Protein AF-A0A2D6F112-F1 (afdb_monomer)

Structure (mmCIF, N/CA/C/O backbone):
data_AF-A0A2D6F112-F1
#
_entry.id   AF-A0A2D6F112-F1
#
loop_
_atom_site.group_PDB
_atom_site.id
_atom_site.type_symbol
_atom_site.label_atom_id
_atom_site.label_alt_id
_atom_site.label_comp_id
_atom_site.label_asym_id
_atom_site.label_entity_id
_atom_site.label_seq_id
_atom_site.pdbx_PDB_ins_code
_atom_site.Cartn_x
_atom_site.Cartn_y
_atom_site.Cartn_z
_atom_site.occupancy
_atom_site.B_iso_or_equiv
_atom_site.auth_seq_id
_atom_site.auth_comp_id
_atom_site.auth_asym_id
_atom_site.auth_atom_id
_atom_site.pdbx_PDB_model_num
ATOM 1 N N . MET A 1 1 ? 5.437 4.652 17.358 1.00 50.47 1 MET A N 1
ATOM 2 C CA . MET A 1 1 ? 4.416 5.156 16.402 1.00 50.47 1 MET A CA 1
ATOM 3 C C . MET A 1 1 ? 3.363 4.075 16.177 1.00 50.47 1 MET A C 1
ATOM 5 O O . MET A 1 1 ? 3.748 2.920 16.075 1.00 50.47 1 MET A O 1
ATOM 9 N N . ARG A 1 2 ? 2.062 4.407 16.113 1.00 72.44 2 ARG A N 1
ATOM 10 C CA . ARG A 1 2 ? 1.000 3.438 15.764 1.00 72.44 2 ARG A CA 1
ATOM 11 C C . ARG A 1 2 ? 0.659 3.561 14.278 1.00 72.44 2 ARG A C 1
ATOM 13 O O . ARG A 1 2 ? 0.190 4.610 13.848 1.00 72.44 2 ARG A O 1
ATOM 20 N N . ILE A 1 3 ? 0.907 2.501 13.514 1.00 77.44 3 ILE A N 1
ATOM 21 C CA . ILE A 1 3 ? 0.387 2.342 12.151 1.00 77.44 3 ILE A CA 1
ATOM 22 C C . ILE A 1 3 ? -1.095 1.972 12.266 1.00 77.44 3 ILE A C 1
ATOM 24 O O . ILE A 1 3 ? -1.471 1.132 13.086 1.00 77.44 3 ILE A O 1
ATOM 28 N N . SER A 1 4 ? -1.954 2.627 11.483 1.00 86.00 4 SER A N 1
ATOM 29 C CA . SER A 1 4 ? -3.377 2.273 11.440 1.00 86.00 4 SER A CA 1
ATOM 30 C C . SER A 1 4 ? -3.578 0.941 10.716 1.00 86.00 4 SER A C 1
ATOM 32 O O . SER A 1 4 ? -2.868 0.647 9.759 1.00 86.00 4 SER A O 1
ATOM 34 N N . LYS A 1 5 ? -4.607 0.167 11.088 1.00 87.00 5 LYS A N 1
ATOM 35 C CA . LYS A 1 5 ? -4.964 -1.080 10.382 1.00 87.00 5 LYS A CA 1
ATOM 36 C C . LYS A 1 5 ? -5.130 -0.876 8.869 1.00 87.00 5 LYS A C 1
ATOM 38 O O . LYS A 1 5 ? -4.755 -1.748 8.098 1.00 87.00 5 LYS A O 1
ATOM 43 N N . LYS A 1 6 ? -5.642 0.286 8.439 1.00 88.38 6 LYS A N 1
ATOM 44 C CA . LYS A 1 6 ? -5.776 0.624 7.009 1.00 88.38 6 LYS A CA 1
ATOM 45 C C . LYS A 1 6 ? -4.425 0.834 6.322 1.00 88.38 6 LYS A C 1
ATOM 47 O O . LYS A 1 6 ? -4.227 0.358 5.216 1.00 88.38 6 LYS A O 1
ATOM 52 N N . GLN A 1 7 ? -3.499 1.514 6.992 1.00 88.81 7 GLN A N 1
ATOM 53 C CA . GLN A 1 7 ? -2.142 1.721 6.484 1.00 88.81 7 GLN A CA 1
ATOM 54 C C . GLN A 1 7 ? -1.395 0.395 6.356 1.00 88.81 7 GLN A C 1
ATOM 56 O O . GLN A 1 7 ? -0.771 0.154 5.333 1.00 88.81 7 GLN A O 1
ATOM 61 N N . LEU A 1 8 ? -1.517 -0.474 7.364 1.00 90.00 8 LEU A N 1
ATOM 62 C CA . LEU A 1 8 ? -0.935 -1.813 7.330 1.00 90.00 8 LEU A CA 1
ATOM 63 C C . LEU A 1 8 ? -1.484 -2.621 6.147 1.00 90.00 8 LEU A C 1
ATOM 65 O O . LEU A 1 8 ? -0.709 -3.154 5.366 1.00 90.00 8 LEU A O 1
ATOM 69 N N . LYS A 1 9 ? -2.810 -2.611 5.955 1.00 91.00 9 LYS A N 1
ATOM 70 C CA . LYS A 1 9 ? -3.471 -3.297 4.836 1.00 91.00 9 LYS A CA 1
ATOM 71 C C . LYS A 1 9 ? -2.956 -2.822 3.473 1.00 91.00 9 LYS A C 1
ATOM 73 O O . LYS A 1 9 ? -2.771 -3.647 2.587 1.00 91.00 9 LYS A O 1
ATOM 78 N N . LEU A 1 10 ? -2.729 -1.516 3.301 1.00 89.81 10 LEU A N 1
ATOM 79 C CA . LEU A 1 10 ? -2.160 -0.978 2.064 1.00 89.81 10 LEU A CA 1
ATOM 80 C C . LEU A 1 10 ? -0.725 -1.470 1.847 1.00 89.81 10 LEU A C 1
ATOM 82 O O . LEU A 1 10 ? -0.409 -1.915 0.753 1.00 89.81 10 LEU A O 1
ATOM 86 N N . ILE A 1 11 ? 0.118 -1.432 2.883 1.00 89.06 11 ILE A N 1
ATOM 87 C CA . ILE A 1 11 ? 1.501 -1.930 2.803 1.00 89.06 11 ILE A CA 1
ATOM 88 C C . ILE A 1 11 ? 1.507 -3.414 2.420 1.00 89.06 11 ILE A C 1
ATOM 90 O O . ILE A 1 11 ? 2.172 -3.786 1.461 1.00 89.06 11 ILE A O 1
ATOM 94 N N . GLU A 1 12 ? 0.696 -4.240 3.088 1.00 89.56 12 GLU A N 1
ATOM 95 C CA . GLU A 1 12 ? 0.585 -5.672 2.783 1.00 89.56 12 GLU A CA 1
ATOM 96 C C . GLU A 1 12 ? 0.077 -5.940 1.356 1.00 89.56 12 GLU A C 1
ATOM 98 O O . GLU A 1 12 ? 0.503 -6.903 0.719 1.00 89.56 12 GLU A O 1
ATOM 103 N N . LEU A 1 13 ? -0.843 -5.113 0.844 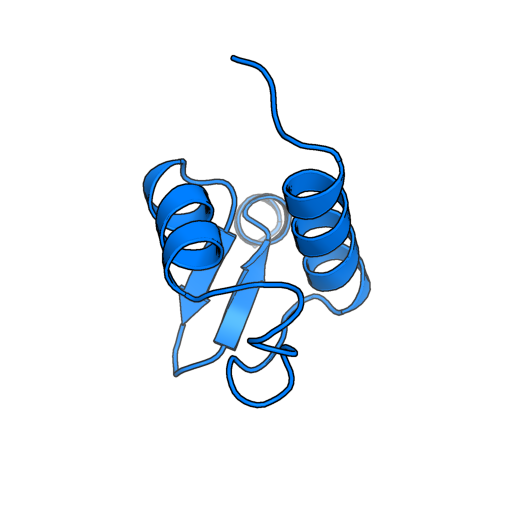1.00 89.81 13 LEU A N 1
ATOM 104 C CA . LEU A 1 13 ? -1.317 -5.205 -0.540 1.00 89.81 13 LEU A CA 1
ATOM 105 C C . LEU A 1 13 ? -0.185 -4.919 -1.529 1.00 89.81 13 LEU A C 1
ATOM 107 O O . LEU A 1 13 ? 0.026 -5.704 -2.450 1.00 89.81 13 LEU A O 1
ATOM 111 N N . VAL A 1 14 ? 0.566 -3.839 -1.308 1.00 89.62 14 VAL A N 1
ATOM 112 C CA . VAL A 1 14 ? 1.712 -3.474 -2.150 1.00 89.62 14 VAL A CA 1
ATOM 113 C C . VAL A 1 14 ? 2.804 -4.544 -2.079 1.00 89.62 14 VAL A C 1
ATOM 115 O O . VAL A 1 14 ? 3.339 -4.924 -3.114 1.00 89.62 14 VAL A O 1
ATOM 118 N N . GLU A 1 15 ? 3.086 -5.102 -0.897 1.00 88.00 15 GLU A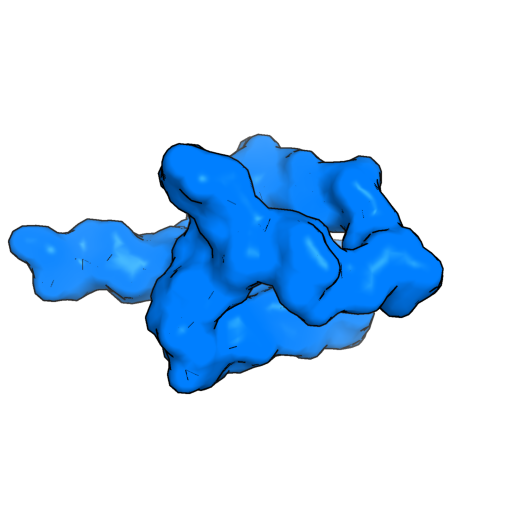 N 1
ATOM 119 C CA . GLU A 1 15 ? 4.046 -6.204 -0.739 1.00 88.00 15 GLU A CA 1
ATOM 120 C C . GLU A 1 15 ? 3.634 -7.464 -1.505 1.00 88.00 15 GLU A C 1
ATOM 122 O O . GLU A 1 15 ? 4.475 -8.094 -2.143 1.00 88.00 15 GLU A O 1
ATOM 127 N N . LYS A 1 16 ? 2.347 -7.829 -1.488 1.00 88.00 16 LYS A N 1
ATOM 128 C CA . LYS A 1 16 ? 1.848 -9.002 -2.227 1.00 88.00 16 LYS A CA 1
ATOM 129 C C . LYS A 1 16 ? 1.860 -8.803 -3.739 1.00 88.00 16 LYS A C 1
ATOM 131 O O . LYS A 1 16 ? 2.068 -9.769 -4.469 1.00 88.00 16 LYS A O 1
ATOM 136 N N . CYS A 1 17 ? 1.627 -7.579 -4.200 1.00 85.31 17 CYS A N 1
ATOM 137 C CA . CYS A 1 17 ? 1.620 -7.235 -5.620 1.00 85.31 17 CYS A CA 1
ATOM 138 C C . CYS A 1 17 ? 3.015 -6.865 -6.160 1.00 85.31 17 CYS A C 1
ATOM 140 O O . CYS A 1 17 ? 3.172 -6.743 -7.371 1.00 85.31 17 CYS A O 1
ATOM 142 N N . ASN A 1 18 ? 4.035 -6.741 -5.299 1.00 80.75 18 ASN A N 1
ATOM 143 C CA . ASN A 1 18 ? 5.359 -6.137 -5.542 1.00 80.75 18 ASN A CA 1
ATOM 144 C C . ASN A 1 18 ? 5.312 -4.630 -5.8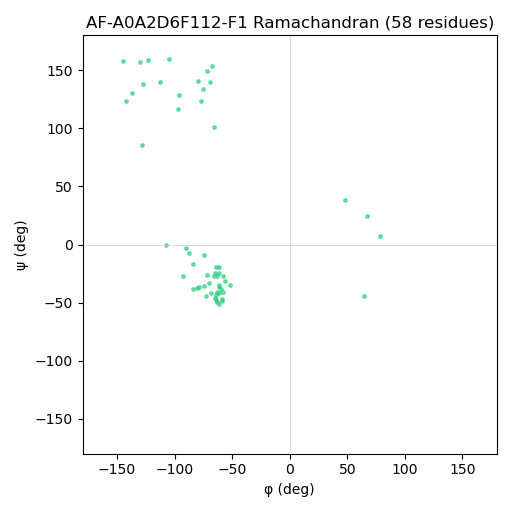41 1.00 80.75 18 ASN A C 1
ATOM 146 O O . ASN A 1 18 ? 6.097 -3.863 -5.285 1.00 80.75 18 ASN A O 1
ATOM 150 N N . TYR A 1 19 ? 4.377 -4.210 -6.689 1.00 85.81 19 TYR A N 1
ATOM 151 C CA . TYR A 1 19 ? 4.043 -2.823 -6.976 1.00 85.81 19 TYR A CA 1
ATOM 152 C C . TYR A 1 19 ? 2.535 -2.693 -7.224 1.00 85.81 19 TYR A C 1
ATOM 154 O O . TYR A 1 19 ? 1.857 -3.667 -7.546 1.00 85.81 19 TYR A O 1
ATOM 162 N N . LEU A 1 20 ? 2.002 -1.487 -7.059 1.00 89.38 20 LEU A N 1
ATOM 163 C CA . LEU A 1 20 ? 0.604 -1.152 -7.332 1.00 89.38 20 LEU A CA 1
ATOM 164 C C . LEU A 1 20 ? 0.546 0.183 -8.058 1.00 89.38 20 LEU A C 1
ATOM 166 O O . LEU A 1 20 ? 1.125 1.158 -7.584 1.00 89.38 20 LEU A O 1
ATOM 170 N N . LEU A 1 21 ? -0.178 0.261 -9.172 1.00 89.56 21 LEU A N 1
ATOM 171 C CA . LEU A 1 21 ? -0.378 1.544 -9.840 1.00 89.56 21 LEU A CA 1
ATOM 172 C C . LEU A 1 21 ? -1.283 2.441 -8.992 1.00 89.56 21 LEU A C 1
ATOM 174 O O . LEU A 1 21 ? -2.294 1.993 -8.449 1.00 89.56 21 LEU A O 1
ATOM 178 N N . LEU A 1 22 ? -0.974 3.737 -8.916 1.00 87.25 22 LEU A N 1
ATOM 179 C CA . LEU A 1 22 ? -1.813 4.700 -8.192 1.00 87.25 22 LEU A CA 1
ATOM 180 C C . LEU A 1 22 ? -3.249 4.745 -8.732 1.00 87.25 22 LEU A C 1
ATOM 182 O O . LEU A 1 22 ? -4.163 5.065 -7.975 1.00 87.25 22 LEU A O 1
ATOM 186 N N . SER A 1 23 ? -3.443 4.415 -10.011 1.00 87.94 23 SER A N 1
ATOM 187 C CA . SER A 1 23 ? -4.745 4.288 -10.674 1.00 87.94 23 SER A CA 1
ATOM 188 C C . SER A 1 23 ? -5.540 3.051 -10.240 1.00 87.94 23 SER A C 1
ATOM 190 O O . SER A 1 23 ? -6.767 3.081 -10.286 1.00 87.94 23 SER A O 1
ATOM 192 N N . GLU A 1 24 ? -4.873 1.984 -9.796 1.00 87.50 24 GLU A N 1
ATOM 193 C CA . GLU A 1 24 ? -5.513 0.755 -9.302 1.00 87.50 24 GLU A CA 1
ATOM 194 C C . GLU A 1 24 ? -5.916 0.862 -7.828 1.00 87.50 24 GLU A C 1
ATOM 196 O O . GLU A 1 24 ? -6.746 0.099 -7.327 1.00 87.50 24 GLU A O 1
ATOM 201 N N . ILE A 1 25 ? -5.353 1.835 -7.114 1.00 89.00 25 ILE A N 1
ATOM 202 C CA . ILE A 1 25 ? -5.656 2.060 -5.708 1.00 89.00 25 ILE A CA 1
ATOM 203 C C . ILE A 1 25 ? -6.999 2.765 -5.582 1.00 89.00 25 ILE A C 1
ATOM 205 O O . ILE A 1 25 ? -7.199 3.885 -6.054 1.00 89.00 25 ILE A O 1
ATOM 209 N N . ASN A 1 26 ? -7.910 2.142 -4.838 1.00 89.81 26 ASN A N 1
ATOM 210 C CA . ASN A 1 26 ? -9.170 2.768 -4.474 1.00 89.81 26 ASN A CA 1
ATOM 211 C C . ASN A 1 26 ? -8.925 3.976 -3.550 1.00 89.81 26 ASN A C 1
ATOM 213 O O . ASN A 1 26 ? -8.759 3.820 -2.339 1.00 89.81 26 ASN A O 1
ATOM 217 N N . LYS A 1 27 ? -8.971 5.186 -4.118 1.00 87.88 27 LYS A N 1
ATOM 218 C CA . LYS A 1 27 ? -8.743 6.454 -3.405 1.00 87.88 27 LYS A CA 1
ATOM 219 C C . LYS A 1 27 ? -9.784 6.766 -2.323 1.00 87.88 27 LYS A C 1
ATOM 221 O O . LYS A 1 27 ? -9.496 7.554 -1.426 1.00 87.88 27 LYS A O 1
ATOM 226 N N . GLN A 1 28 ? -10.967 6.140 -2.360 1.00 88.94 28 GLN A N 1
ATOM 227 C CA . GLN A 1 28 ? -11.949 6.264 -1.273 1.00 88.94 28 GLN A CA 1
ATOM 228 C C . GLN A 1 28 ? -11.529 5.457 -0.036 1.00 88.94 28 GLN A C 1
ATOM 230 O O . GLN A 1 28 ? -11.759 5.888 1.094 1.00 88.94 28 GLN A O 1
ATOM 235 N N . GLU A 1 29 ? -10.900 4.290 -0.230 1.00 88.25 29 GLU A N 1
ATOM 236 C CA . GLU A 1 29 ? -10.393 3.458 0.872 1.00 88.25 29 GLU A CA 1
ATOM 237 C C . GLU A 1 29 ? -8.999 3.919 1.338 1.00 88.25 29 GLU A C 1
ATOM 239 O O . GLU A 1 29 ? -8.732 3.963 2.546 1.00 88.25 29 GLU A O 1
ATOM 244 N N . PHE A 1 30 ? -8.150 4.318 0.386 1.00 90.75 30 PHE A N 1
ATOM 245 C CA . PHE A 1 30 ? -6.759 4.728 0.573 1.00 90.75 30 PHE A CA 1
ATOM 246 C C . PHE A 1 30 ? -6.506 6.099 -0.080 1.00 90.75 30 PHE A C 1
ATOM 248 O O . PHE A 1 30 ? -6.068 6.170 -1.230 1.00 90.75 30 PHE A O 1
ATOM 255 N N . PRO A 1 31 ? -6.786 7.206 0.626 1.00 91.31 31 PRO A N 1
ATOM 256 C CA . PRO A 1 31 ? -6.604 8.546 0.074 1.00 91.31 31 PRO A CA 1
ATOM 257 C C . PRO A 1 31 ? -5.122 8.869 -0.148 1.00 91.31 31 PRO A C 1
ATOM 259 O O . PRO A 1 31 ? -4.261 8.389 0.595 1.00 91.31 31 PRO A O 1
ATOM 262 N N . ASP A 1 32 ? -4.821 9.759 -1.097 1.00 89.25 32 ASP A N 1
ATOM 263 C CA . ASP A 1 32 ? -3.444 10.169 -1.419 1.00 89.25 32 ASP A CA 1
ATOM 264 C C . ASP A 1 32 ? -2.684 10.719 -0.208 1.00 89.25 32 ASP A C 1
ATOM 266 O O . ASP A 1 32 ? -1.488 10.491 -0.066 1.00 89.25 32 ASP A O 1
ATOM 270 N N . SER A 1 33 ? -3.376 11.366 0.734 1.00 90.94 33 SER A N 1
ATOM 271 C CA . SER A 1 33 ? -2.773 11.821 1.992 1.00 90.94 33 SER A CA 1
ATOM 272 C C . SER A 1 33 ? -2.220 10.670 2.840 1.00 90.94 33 SER A C 1
ATOM 274 O O . SER A 1 33 ? -1.185 10.823 3.486 1.00 90.94 33 SER A O 1
ATOM 276 N N . MET A 1 34 ? -2.871 9.501 2.825 1.00 90.81 34 M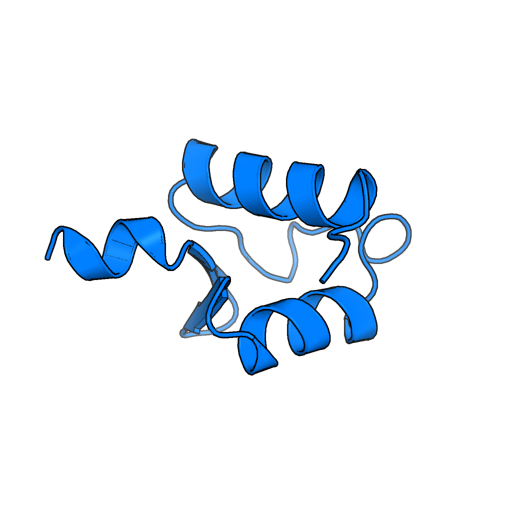ET A N 1
ATOM 277 C CA . MET A 1 34 ? -2.393 8.301 3.511 1.00 90.81 34 MET A CA 1
ATOM 278 C C . MET A 1 34 ? -1.192 7.698 2.785 1.00 90.81 34 MET A C 1
ATOM 280 O O . MET A 1 34 ? -0.224 7.333 3.450 1.00 90.81 34 MET A O 1
ATOM 284 N N . ILE A 1 35 ? -1.256 7.613 1.455 1.00 89.94 35 ILE A N 1
ATOM 285 C CA . ILE A 1 35 ? -0.173 7.087 0.614 1.00 89.94 35 ILE A CA 1
ATOM 286 C C . ILE A 1 35 ? 1.078 7.956 0.796 1.00 89.94 35 ILE A C 1
ATOM 288 O O . ILE A 1 35 ? 2.123 7.455 1.202 1.00 89.94 35 ILE A O 1
ATOM 292 N N . ASN A 1 36 ? 0.937 9.275 0.665 1.00 90.50 36 ASN A N 1
ATOM 293 C CA . ASN A 1 36 ? 2.012 10.237 0.904 1.00 90.50 36 ASN A CA 1
ATOM 294 C C . ASN A 1 36 ? 2.549 10.171 2.334 1.00 90.50 36 ASN A C 1
ATOM 296 O O . ASN A 1 36 ? 3.753 10.282 2.545 1.00 90.50 36 ASN A O 1
ATOM 300 N N . ALA A 1 37 ? 1.694 9.962 3.339 1.00 90.94 37 ALA A N 1
ATOM 301 C CA . ALA A 1 37 ? 2.157 9.790 4.713 1.00 90.94 37 ALA A CA 1
ATOM 302 C C . ALA A 1 37 ? 2.976 8.505 4.909 1.00 90.9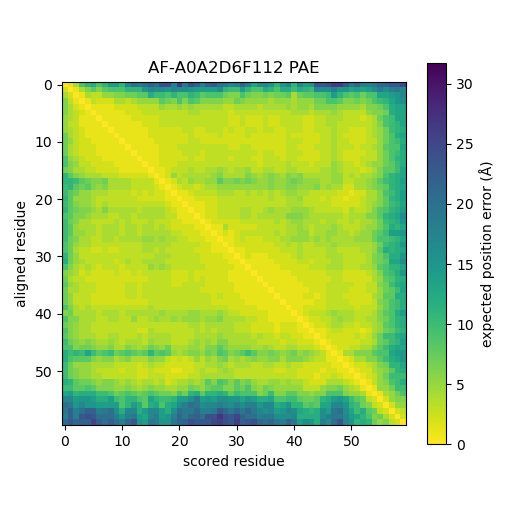4 37 ALA A C 1
ATOM 304 O O . ALA A 1 37 ? 3.794 8.456 5.824 1.00 90.94 37 ALA A O 1
ATOM 305 N N . LEU A 1 38 ? 2.750 7.464 4.106 1.00 90.00 38 LEU A N 1
ATOM 306 C CA . LEU A 1 38 ? 3.546 6.236 4.121 1.00 90.00 38 LEU A CA 1
ATOM 307 C C . LEU A 1 38 ? 4.853 6.396 3.341 1.00 90.00 38 LEU A C 1
ATOM 309 O O . LEU A 1 38 ? 5.887 5.931 3.818 1.00 90.00 38 LEU A O 1
ATOM 313 N N . ILE A 1 39 ? 4.823 7.124 2.222 1.00 89.56 39 ILE A N 1
ATOM 314 C CA . ILE A 1 39 ? 6.018 7.469 1.444 1.00 89.56 39 ILE A CA 1
ATOM 315 C C . ILE A 1 39 ? 6.973 8.333 2.269 1.00 89.56 39 ILE A C 1
ATOM 317 O O . ILE A 1 39 ? 8.135 7.986 2.443 1.00 89.56 39 ILE A O 1
ATOM 321 N N . ASN A 1 40 ? 6.470 9.396 2.903 1.00 89.75 40 ASN A N 1
ATOM 322 C CA . ASN A 1 40 ? 7.275 10.256 3.783 1.00 89.75 40 ASN A CA 1
ATOM 323 C C . ASN A 1 40 ? 7.858 9.516 5.000 1.00 89.75 40 ASN A C 1
ATOM 325 O O . ASN A 1 40 ? 8.790 10.001 5.635 1.00 89.75 40 ASN A O 1
ATOM 329 N N . LYS A 1 41 ? 7.299 8.355 5.356 1.00 87.75 41 LYS A N 1
ATOM 330 C CA . LYS A 1 41 ? 7.817 7.492 6.425 1.00 87.75 41 LYS A CA 1
ATOM 331 C C . LYS A 1 41 ? 8.830 6.460 5.927 1.00 87.75 41 LYS A C 1
ATOM 333 O O . LYS A 1 41 ? 9.326 5.699 6.753 1.00 87.75 41 LYS A O 1
ATOM 338 N N . GLY A 1 42 ? 9.096 6.401 4.622 1.00 86.31 42 GLY A N 1
ATOM 339 C CA . GLY A 1 42 ? 9.959 5.395 4.004 1.00 86.31 42 GLY A CA 1
ATOM 340 C C . GLY A 1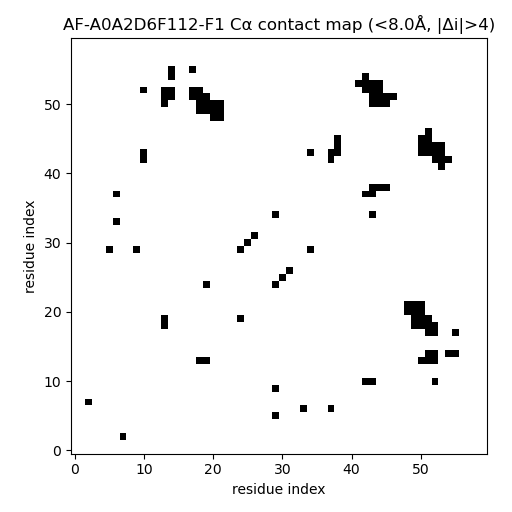 42 ? 9.383 3.980 4.060 1.00 86.31 42 GLY A C 1
ATOM 341 O O . GLY A 1 42 ? 10.141 3.020 4.086 1.00 86.31 42 GLY A O 1
ATOM 342 N N . LEU A 1 43 ? 8.055 3.836 4.160 1.00 88.31 43 LEU A N 1
ATOM 343 C CA . LEU A 1 43 ? 7.382 2.527 4.143 1.00 88.31 43 LEU A CA 1
ATOM 344 C C . LEU A 1 43 ? 6.945 2.125 2.732 1.00 88.31 43 LEU A C 1
ATOM 346 O O . LEU A 1 43 ? 6.819 0.939 2.434 1.00 88.31 43 LEU A O 1
ATOM 350 N N . LEU A 1 44 ? 6.694 3.122 1.887 1.00 89.75 44 LEU A N 1
ATOM 351 C CA . LEU A 1 44 ? 6.365 2.966 0.480 1.00 89.75 44 LEU A CA 1
ATOM 352 C C . LEU A 1 44 ? 7.257 3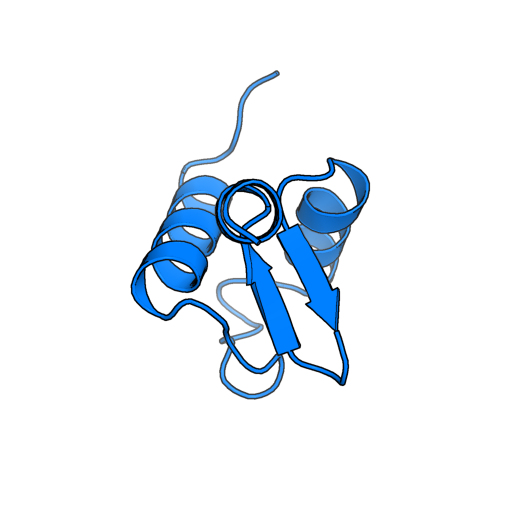.894 -0.342 1.00 89.75 44 LEU A C 1
ATOM 354 O O . LEU A 1 44 ? 7.710 4.922 0.160 1.00 89.75 44 LEU A O 1
ATOM 358 N N . PHE A 1 45 ? 7.436 3.563 -1.609 1.00 88.94 45 PHE A N 1
ATOM 359 C CA . PHE A 1 45 ? 8.156 4.381 -2.574 1.00 88.94 45 PHE A CA 1
ATOM 360 C C . PHE A 1 45 ? 7.286 4.596 -3.796 1.00 88.94 45 PHE A C 1
ATOM 362 O O . PHE A 1 45 ? 6.616 3.667 -4.234 1.00 88.94 45 PHE A O 1
ATOM 369 N N . GLU A 1 46 ? 7.269 5.815 -4.321 1.00 87.81 46 GLU A N 1
ATOM 370 C CA . GLU A 1 46 ? 6.580 6.126 -5.570 1.00 87.81 46 GLU A CA 1
ATOM 371 C C . GLU A 1 46 ? 7.585 6.088 -6.723 1.00 87.81 46 GLU A C 1
ATOM 373 O O . GLU A 1 46 ? 8.636 6.727 -6.656 1.00 87.81 46 GLU A O 1
ATOM 378 N N . HIS A 1 47 ? 7.265 5.342 -7.777 1.00 82.44 47 HIS A N 1
ATOM 379 C CA . HIS A 1 47 ? 8.070 5.254 -8.989 1.00 82.44 47 HIS A CA 1
ATOM 380 C C . HIS A 1 47 ? 7.160 5.177 -10.215 1.00 82.44 47 HIS A C 1
ATOM 382 O O . HIS A 1 47 ? 6.299 4.304 -10.285 1.00 82.44 47 HIS A O 1
ATOM 388 N N . GLU A 1 48 ? 7.324 6.104 -11.163 1.00 81.62 48 GLU A N 1
ATOM 389 C CA . GLU A 1 48 ? 6.573 6.144 -12.434 1.00 81.62 48 GLU A CA 1
ATOM 390 C C . GLU A 1 48 ? 5.041 5.988 -12.288 1.00 81.62 48 GLU A C 1
ATOM 392 O O . GLU A 1 48 ? 4.373 5.343 -13.093 1.00 81.62 48 GLU A O 1
ATOM 397 N N . GLY A 1 49 ? 4.452 6.582 -11.243 1.00 83.62 49 GLY A N 1
ATOM 398 C CA . GLY A 1 49 ? 3.006 6.499 -10.988 1.00 83.62 49 GLY A CA 1
ATOM 399 C C . GLY A 1 49 ? 2.537 5.179 -10.359 1.00 83.62 49 GLY A C 1
ATOM 400 O O . GLY A 1 49 ? 1.331 4.967 -10.197 1.00 83.62 49 GLY A O 1
ATOM 401 N N . ALA A 1 50 ? 3.468 4.310 -9.971 1.00 88.38 50 ALA A N 1
ATOM 402 C CA . ALA A 1 50 ? 3.249 3.157 -9.112 1.00 88.38 50 ALA A CA 1
ATOM 403 C C . ALA A 1 50 ? 3.781 3.418 -7.700 1.00 88.38 50 ALA A C 1
ATOM 405 O O 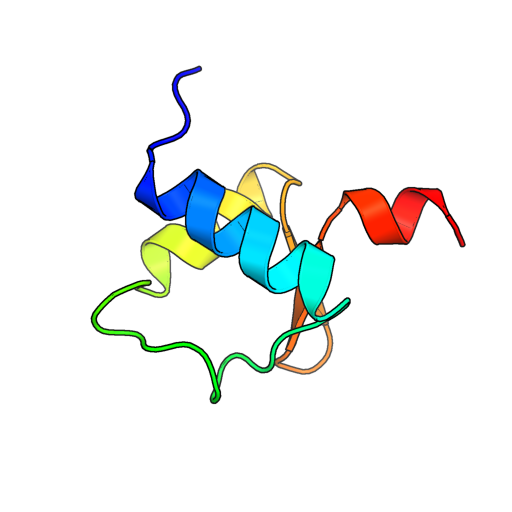. ALA A 1 50 ? 4.642 4.269 -7.488 1.00 88.38 50 ALA A O 1
ATOM 406 N N . ILE A 1 51 ? 3.292 2.644 -6.738 1.00 90.62 51 ILE A N 1
ATOM 407 C CA . ILE A 1 51 ? 3.878 2.529 -5.410 1.00 90.62 51 ILE A CA 1
ATOM 408 C C . ILE A 1 51 ? 4.443 1.128 -5.198 1.00 90.62 51 ILE A C 1
ATOM 410 O O . ILE A 1 51 ? 3.827 0.133 -5.581 1.00 90.62 51 ILE A O 1
ATOM 414 N N . ALA A 1 52 ? 5.597 1.055 -4.553 1.00 89.31 52 ALA A N 1
ATOM 415 C CA . ALA A 1 52 ? 6.258 -0.175 -4.148 1.00 89.31 52 ALA A CA 1
ATOM 416 C C . ALA A 1 52 ? 6.503 -0.174 -2.635 1.00 89.31 52 ALA A C 1
ATOM 418 O O . ALA A 1 52 ? 6.497 0.871 -1.981 1.00 89.31 52 ALA A O 1
ATOM 419 N N . SER A 1 53 ? 6.685 -1.365 -2.068 1.00 85.12 53 SER A N 1
ATOM 420 C CA . SER A 1 53 ? 7.029 -1.536 -0.657 1.00 85.12 53 SER A CA 1
ATOM 421 C C . SER A 1 53 ? 8.518 -1.300 -0.440 1.00 85.12 53 SER A C 1
ATOM 423 O O . SER A 1 53 ? 9.346 -1.776 -1.218 1.00 85.12 53 SER A O 1
ATOM 425 N N . ALA A 1 54 ? 8.868 -0.648 0.670 1.00 74.25 54 ALA A N 1
ATOM 426 C CA . ALA A 1 54 ? 10.261 -0.461 1.051 1.00 74.25 54 ALA A CA 1
ATOM 427 C C . ALA A 1 54 ? 11.027 -1.764 1.308 1.00 74.25 54 ALA A C 1
ATOM 429 O O . ALA A 1 54 ? 12.244 -1.821 1.148 1.00 74.25 54 ALA A O 1
ATOM 430 N N . THR A 1 55 ? 10.318 -2.840 1.650 1.00 67.12 55 THR A N 1
ATOM 431 C CA . THR A 1 55 ? 10.907 -4.170 1.818 1.00 67.12 55 THR A CA 1
ATOM 432 C C . THR A 1 55 ? 11.468 -4.724 0.500 1.00 67.12 55 THR A C 1
ATOM 434 O O . THR A 1 55 ? 12.368 -5.564 0.529 1.00 67.12 55 THR A O 1
ATOM 437 N N . LEU A 1 56 ? 10.959 -4.270 -0.656 1.00 57.56 56 LEU A N 1
ATOM 438 C CA . LEU A 1 56 ? 11.414 -4.722 -1.974 1.00 57.56 56 LEU A CA 1
ATOM 439 C C . LEU A 1 56 ? 12.734 -4.066 -2.402 1.00 57.56 56 LEU A C 1
ATOM 441 O O . LEU A 1 56 ? 13.576 -4.759 -2.967 1.00 57.56 56 LEU A O 1
ATOM 445 N N . GLU A 1 57 ? 12.954 -2.785 -2.082 1.00 51.62 57 GLU A N 1
ATOM 446 C CA . GLU A 1 57 ? 14.225 -2.099 -2.381 1.00 51.62 57 GLU A CA 1
ATOM 447 C C . GLU A 1 57 ? 15.420 -2.721 -1.643 1.00 51.62 57 GLU A C 1
ATOM 449 O O . GLU A 1 57 ? 16.532 -2.701 -2.151 1.00 51.62 57 GLU A O 1
ATOM 454 N N . ILE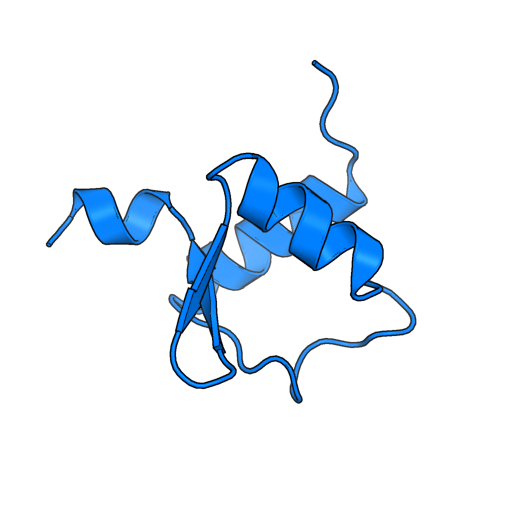 A 1 58 ? 15.201 -3.353 -0.484 1.00 49.47 58 ILE A N 1
ATOM 455 C CA . ILE A 1 58 ? 16.271 -4.001 0.299 1.00 49.47 58 ILE A CA 1
ATOM 456 C C . ILE A 1 58 ? 16.730 -5.337 -0.337 1.00 49.47 58 ILE A C 1
ATOM 458 O O . ILE A 1 58 ? 17.718 -5.926 0.099 1.00 49.47 58 ILE A O 1
ATOM 462 N N . LYS A 1 59 ? 16.025 -5.842 -1.360 1.00 43.62 59 LYS A N 1
ATOM 463 C CA . LYS A 1 59 ? 16.355 -7.104 -2.050 1.00 43.62 59 LYS A CA 1
ATOM 464 C C . LYS A 1 59 ? 16.941 -6.938 -3.460 1.00 43.62 59 LYS A C 1
ATOM 466 O O . LYS A 1 59 ? 17.225 -7.967 -4.076 1.00 43.62 59 LYS A O 1
ATOM 471 N N . MET A 1 60 ? 17.105 -5.711 -3.959 1.00 43.75 60 MET A N 1
ATOM 472 C CA . MET A 1 60 ? 17.869 -5.426 -5.187 1.00 43.75 60 MET A CA 1
ATOM 473 C C . MET A 1 60 ? 19.335 -5.138 -4.867 1.00 43.75 60 MET A C 1
ATOM 475 O O . MET A 1 60 ? 20.175 -5.483 -5.726 1.00 43.75 60 MET A O 1
#

Nearest PDB structures (foldseek):
  7dg2-assembly1_A  TM=7.328E-01  e=1.106E-01  Xenopus laevis
  5lcw-assembly1_N  TM=6.624E-01  e=2.877E-01  Homo sapiens
  7ets-assembly1_A  TM=5.974E-01  e=1.292E+00  Gardnerella vaginalis
  7ets-assembly1_B  TM=5.592E-01  e=1.207E+00  Gardnerella vaginalis
  8ri2-assembly1_A  TM=7.320E-01  e=3.853E+00  Homo sapiens

pLDDT: mean 83.4, std 12.29, range [43.62, 91.31]

Mean predicted aligned error: 5.28 Å

Secondary structure (DSSP, 8-state):
-PPPHHHHHHHHHHHHHSEEETTTS-TTTS-HHHHHHHHTTTSEEEETTEEEEHHHHTT-

Foldseek 3Di:
DDDDPLLVVVLVVQAVVQKAALVRDDCVSPPPVSVVVCCVVQQWPDDPRMIGGSVSVVVD

Sequence (60 aa):
MRISKKQLKLIELVEKCNYLLLSEINKQEFPDSMINALINKGLLFEHEGAIASATLEIKM

Solvent-accessible surface area (backbone atoms only — not comparable to full-atom values): 3576 Å² total; per-residue (Å²): 138,88,80,48,75,68,56,52,53,51,49,54,49,21,53,74,57,56,47,38,47,59,86,76,50,58,51,89,85,54,37,67,70,57,54,50,55,33,35,79,66,61,53,28,43,80,56,98,67,24,36,28,28,43,77,58,67,79,73,114

Radius of gyration: 10.54 Å; Cα contacts (8 Å, |Δi|>4): 59; chains: 1; bounding box: 30×21×29 Å